Protein AF-A0A940AKR8-F1 (afdb_monomer_lite)

Sequence (132 aa):
MTQENQALSAQENQKTSKKKRVFPYAILGKLTRNSIILDFLICLLLFALYLIGNFQAFTDNTQLRILVVLSITAAALCILSFLGIVVEVVFVFMKGRKTPAFFSMIFYFFTLIIGIGLIGFATVIRRISIGI

Foldseek 3Di:
DPVVVVVVVVVVVVVVVPPDDPPPLVVVLVVLLVLLVVLLVVLVVLVVVLVVCVVVVPDPVVSLVSLVVSLVSLVVSLVSLVVSLVSLVVCCVPPVPDPPSVVSNVVSVVSNVVSVVSNVVSVVVNCVSVVD

pLDDT: mean 81.25, std 16.56, range [41.56, 96.94]

Radius of gyration: 24.13 Å; chains: 1; bounding box: 43×21×89 Å

Secondary structure (DSSP, 8-state):
--HHHHHHHHHHHHHHHTSSSSHHHHHHHHHHHHHHHHHHHHHHHHHHHHHHHHHTT--HHHHHHHHHHHHHHHHHHHHHHHHHHHHHHHHHHHH---HHHHHHHHHHHHHHHHHHHHHHHHHHHHHHHHT-

Structure (mmCIF, N/CA/C/O backbone):
data_AF-A0A940AKR8-F1
#
_entry.id   AF-A0A940AKR8-F1
#
loop_
_atom_site.group_PDB
_atom_site.id
_atom_site.type_symbol
_atom_site.label_atom_id
_atom_site.label_alt_id
_atom_site.label_comp_id
_atom_site.label_asym_id
_atom_site.label_entity_id
_atom_site.label_seq_id
_atom_site.pdbx_PDB_ins_code
_atom_site.Cartn_x
_atom_site.Cartn_y
_atom_site.Cartn_z
_atom_site.occupancy
_atom_site.B_iso_or_equiv
_atom_site.auth_seq_id
_atom_site.auth_comp_id
_atom_site.auth_asym_id
_atom_site.auth_atom_id
_atom_site.pdbx_PDB_model_num
ATOM 1 N N . MET A 1 1 ? -19.367 -6.398 64.610 1.00 55.38 1 MET A N 1
ATOM 2 C CA . MET A 1 1 ? -18.060 -6.424 63.910 1.00 55.38 1 MET A CA 1
ATOM 3 C C . MET A 1 1 ? -17.969 -7.464 62.784 1.00 55.38 1 MET A C 1
ATOM 5 O O . MET A 1 1 ? -16.945 -7.525 62.123 1.00 55.38 1 MET A O 1
ATOM 9 N N . THR A 1 2 ? -19.011 -8.261 62.509 1.00 59.12 2 THR A N 1
ATOM 10 C CA . THR A 1 2 ? -18.946 -9.342 61.499 1.00 59.12 2 THR A CA 1
ATOM 11 C C . THR A 1 2 ? -19.530 -8.956 60.131 1.00 59.12 2 THR A C 1
ATOM 13 O O . THR A 1 2 ? -19.120 -9.514 59.121 1.00 59.12 2 THR A O 1
ATOM 16 N N . GLN A 1 3 ? -20.443 -7.978 60.071 1.00 55.91 3 GLN A N 1
ATOM 17 C CA . GLN A 1 3 ? -21.111 -7.570 58.822 1.00 55.91 3 GLN A CA 1
ATOM 18 C C . GLN A 1 3 ? -20.284 -6.588 57.967 1.00 55.91 3 GLN A C 1
ATOM 20 O O . GLN A 1 3 ? -20.321 -6.661 56.743 1.00 55.91 3 GLN A O 1
ATOM 25 N N . GLU A 1 4 ? -19.465 -5.732 58.586 1.00 54.91 4 GLU A N 1
ATOM 26 C CA . GLU A 1 4 ? -18.579 -4.791 57.873 1.00 54.91 4 GLU A CA 1
ATOM 27 C C . GLU A 1 4 ? -17.469 -5.511 57.087 1.00 54.91 4 GLU A C 1
ATOM 29 O O . GLU A 1 4 ? -17.194 -5.175 55.935 1.00 54.91 4 GLU A O 1
ATOM 34 N N . ASN A 1 5 ? -16.906 -6.586 57.651 1.00 55.25 5 ASN A N 1
ATOM 35 C CA . ASN A 1 5 ? -15.888 -7.404 56.980 1.00 55.25 5 ASN A CA 1
ATOM 36 C C . ASN A 1 5 ? -16.451 -8.221 55.801 1.00 55.25 5 ASN A C 1
ATOM 38 O O . ASN A 1 5 ? -15.729 -8.523 54.848 1.00 55.25 5 ASN A O 1
ATOM 42 N N . GLN A 1 6 ? -17.747 -8.549 55.819 1.00 57.19 6 GLN A N 1
ATOM 43 C CA . GLN A 1 6 ? -18.419 -9.221 54.700 1.00 57.19 6 GLN A CA 1
ATOM 44 C C . GLN A 1 6 ? -18.722 -8.252 53.546 1.00 57.19 6 GLN A C 1
ATOM 46 O O . GLN A 1 6 ? -18.614 -8.630 52.380 1.00 57.19 6 GLN A O 1
ATOM 51 N N . ALA A 1 7 ? -19.019 -6.984 53.845 1.00 56.16 7 ALA A N 1
ATOM 52 C CA . ALA A 1 7 ? -19.205 -5.950 52.827 1.00 56.16 7 ALA A CA 1
ATOM 53 C C . ALA A 1 7 ? -17.880 -5.555 52.142 1.00 56.16 7 ALA A C 1
ATOM 55 O O . ALA A 1 7 ? -17.845 -5.391 50.920 1.00 56.16 7 ALA A O 1
ATOM 56 N N . LEU A 1 8 ? -16.781 -5.476 52.902 1.00 57.03 8 LEU A N 1
ATOM 57 C CA . LEU A 1 8 ? -15.436 -5.212 52.373 1.00 57.03 8 LEU A CA 1
ATOM 58 C C . LEU A 1 8 ? -14.938 -6.347 51.465 1.00 57.03 8 LEU A C 1
ATOM 60 O O . LEU A 1 8 ? -14.490 -6.084 50.350 1.00 57.03 8 LEU A O 1
ATOM 64 N N . SER A 1 9 ? -15.115 -7.608 51.870 1.00 56.22 9 SER A N 1
ATOM 65 C CA . SER A 1 9 ? -14.740 -8.771 51.047 1.00 56.22 9 SER A CA 1
ATOM 66 C C . SER A 1 9 ? -15.640 -8.960 49.814 1.00 56.22 9 SER A C 1
ATOM 68 O O . SER A 1 9 ? -15.166 -9.401 48.764 1.00 56.22 9 SER A O 1
ATOM 70 N N . ALA A 1 10 ? -16.916 -8.560 49.873 1.00 54.56 10 ALA A N 1
ATOM 71 C CA . ALA A 1 10 ? -17.801 -8.541 48.704 1.00 54.56 10 ALA A CA 1
ATOM 72 C C . ALA A 1 10 ? -17.437 -7.428 47.699 1.00 54.56 10 ALA A C 1
ATOM 74 O O . ALA A 1 10 ? -17.490 -7.650 46.485 1.00 54.56 10 ALA A O 1
ATOM 75 N N . GLN A 1 11 ? -17.017 -6.249 48.173 1.00 52.22 11 GLN A N 1
ATOM 76 C CA . GLN A 1 11 ? -16.542 -5.163 47.305 1.00 52.22 11 GLN A CA 1
ATOM 77 C C . GLN A 1 11 ? -15.166 -5.454 46.689 1.00 52.22 11 GLN A C 1
ATOM 79 O O . GLN A 1 11 ? -14.920 -5.094 45.531 1.00 52.22 11 GLN A O 1
ATOM 84 N N . GLU A 1 12 ? -14.284 -6.142 47.412 1.00 50.53 12 GLU A N 1
ATOM 85 C CA . GLU A 1 12 ? -12.976 -6.553 46.898 1.00 50.53 12 GLU A CA 1
ATOM 86 C C . GLU A 1 12 ? -13.110 -7.648 45.823 1.00 50.53 12 GLU A C 1
ATOM 88 O O . GLU A 1 12 ? -12.491 -7.560 44.757 1.00 50.53 12 GLU A O 1
ATOM 93 N N . ASN A 1 13 ? -14.032 -8.599 46.017 1.00 50.34 13 ASN A N 1
ATOM 94 C CA . ASN A 1 13 ? -14.357 -9.630 45.024 1.00 50.34 13 ASN A CA 1
ATOM 95 C C . ASN A 1 13 ? -15.104 -9.090 43.785 1.00 50.34 13 ASN A C 1
ATOM 97 O O . ASN A 1 13 ? -14.952 -9.623 42.684 1.00 50.34 13 ASN A O 1
ATOM 101 N N . GLN A 1 14 ? -15.860 -7.992 43.903 1.00 48.12 14 GLN A N 1
ATOM 102 C CA . GLN A 1 14 ? -16.453 -7.324 42.733 1.00 48.12 14 GLN A CA 1
ATOM 103 C C . GLN A 1 14 ? -15.446 -6.467 41.947 1.00 48.12 14 GLN A C 1
ATOM 105 O O . GLN A 1 14 ? -15.574 -6.336 40.723 1.00 48.12 14 GLN A O 1
ATOM 110 N N . LYS A 1 15 ? -14.416 -5.908 42.599 1.00 44.47 15 LYS A N 1
ATOM 111 C CA . LYS A 1 15 ? -13.340 -5.174 41.905 1.00 44.47 15 LYS A CA 1
ATOM 112 C C . LYS A 1 15 ? -12.417 -6.092 41.102 1.00 44.47 15 LYS A C 1
ATOM 114 O O . LYS A 1 15 ? -11.887 -5.664 40.075 1.00 44.47 15 LYS A O 1
ATOM 119 N N . THR A 1 16 ? -12.246 -7.345 41.512 1.00 44.28 16 THR A N 1
ATOM 120 C CA . THR A 1 16 ? -11.375 -8.307 40.819 1.00 44.28 16 THR A CA 1
ATOM 121 C C . THR A 1 16 ? -12.046 -8.995 39.624 1.00 44.28 16 THR A C 1
ATOM 123 O O . THR A 1 16 ? -11.338 -9.365 38.685 1.00 44.28 16 THR A O 1
ATOM 126 N N . SER A 1 17 ? -13.384 -9.083 39.564 1.00 41.56 17 SER A N 1
ATOM 127 C CA . SER A 1 17 ? -14.086 -9.763 38.452 1.00 41.56 17 SER A CA 1
ATOM 128 C C . SER A 1 17 ? -14.338 -8.893 37.204 1.00 41.56 17 SER A C 1
ATOM 130 O O . SER A 1 17 ? -14.531 -9.419 36.108 1.00 41.56 17 SER A O 1
ATOM 132 N N . LYS A 1 18 ? -14.236 -7.557 37.303 1.00 42.97 18 LYS A N 1
ATOM 133 C CA . LYS A 1 18 ? -14.305 -6.637 36.140 1.00 42.97 18 LYS A CA 1
ATOM 134 C C . LYS A 1 18 ? -12.995 -6.525 35.346 1.00 42.97 18 LYS A C 1
ATOM 136 O O . LYS A 1 18 ? -12.857 -5.667 34.473 1.00 42.97 18 LYS A O 1
ATOM 141 N N . LYS A 1 19 ? -12.014 -7.384 35.622 1.00 46.62 19 LYS A N 1
ATOM 142 C CA . LYS A 1 19 ? -10.733 -7.442 34.912 1.00 46.62 19 LYS A CA 1
ATOM 143 C C . LYS A 1 19 ? -10.780 -8.626 33.937 1.00 46.62 19 LYS A C 1
ATOM 145 O O . LYS A 1 19 ? -11.037 -9.743 34.357 1.00 46.62 19 LYS A O 1
ATOM 150 N N . LYS A 1 20 ? -10.449 -8.386 32.660 1.00 45.78 20 LYS A N 1
ATOM 151 C CA . LYS A 1 20 ? -10.163 -9.389 31.600 1.00 45.78 20 LYS A CA 1
ATOM 152 C C . LYS A 1 20 ? -11.324 -9.902 30.719 1.00 45.78 20 LYS A C 1
ATOM 154 O O . LYS A 1 20 ? -11.497 -11.104 30.603 1.00 45.78 20 LYS A O 1
ATOM 159 N N . ARG A 1 21 ? -12.026 -9.051 29.955 1.00 45.12 21 ARG A N 1
ATOM 160 C CA . ARG A 1 21 ? -12.640 -9.490 28.663 1.00 45.12 21 ARG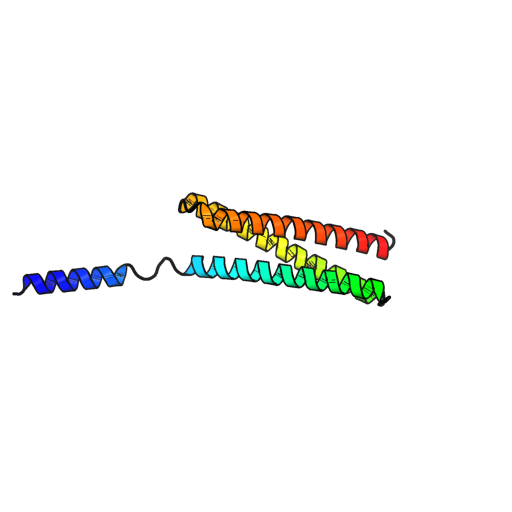 A CA 1
ATOM 161 C C . ARG A 1 21 ? -12.584 -8.462 27.520 1.00 45.12 21 ARG A C 1
ATOM 163 O O . ARG A 1 21 ? -13.253 -8.623 26.512 1.00 45.12 21 ARG A O 1
ATOM 170 N N . VAL A 1 22 ? -11.762 -7.414 27.637 1.00 52.25 22 VAL A N 1
ATOM 171 C CA . VAL A 1 22 ? -11.656 -6.344 26.612 1.00 52.25 22 VAL A CA 1
ATOM 172 C C . VAL A 1 22 ? -10.295 -6.344 25.892 1.00 52.25 22 VAL A C 1
ATOM 174 O O . VAL A 1 22 ? -10.020 -5.479 25.069 1.00 52.25 22 VAL A O 1
ATOM 177 N N . PHE A 1 23 ? -9.423 -7.307 26.199 1.00 54.03 23 PHE A N 1
ATOM 178 C CA . PHE A 1 23 ? -8.012 -7.285 25.800 1.00 54.03 23 PHE A CA 1
ATOM 179 C C . PHE A 1 23 ? -7.682 -7.764 24.365 1.00 54.03 23 PHE A C 1
ATOM 181 O O . PHE A 1 23 ? -6.773 -7.178 23.780 1.00 54.03 23 PHE A O 1
ATOM 188 N N . PRO A 1 24 ? -8.375 -8.746 23.738 1.00 61.84 24 PRO A N 1
ATOM 189 C CA . PRO A 1 24 ? -7.898 -9.283 22.457 1.00 61.84 24 PRO A CA 1
ATOM 190 C C . PRO A 1 24 ? -8.067 -8.294 21.293 1.00 61.84 24 PRO A C 1
ATOM 192 O O . PRO A 1 24 ? -7.167 -8.145 20.472 1.00 61.84 24 PRO A O 1
ATOM 195 N N . TYR A 1 25 ? -9.167 -7.537 21.260 1.00 64.00 25 TYR A N 1
ATOM 196 C CA . TYR A 1 25 ? -9.454 -6.610 20.159 1.00 64.00 25 TYR A CA 1
ATOM 197 C C . TYR A 1 25 ? -8.541 -5.378 20.135 1.00 64.00 25 TYR A C 1
ATOM 199 O O . TYR A 1 25 ? -8.223 -4.865 19.067 1.00 64.00 25 TYR A O 1
ATOM 207 N N . ALA A 1 26 ? -8.092 -4.909 21.305 1.00 67.06 26 ALA A N 1
ATOM 208 C CA . ALA A 1 26 ? -7.173 -3.775 21.393 1.00 67.06 26 ALA A CA 1
ATOM 209 C C . ALA A 1 26 ? -5.767 -4.139 20.886 1.00 67.06 26 ALA A C 1
ATOM 211 O O . ALA A 1 26 ? -5.113 -3.322 20.239 1.00 67.06 26 ALA A O 1
ATOM 212 N N . ILE A 1 27 ? -5.318 -5.371 21.152 1.00 74.81 27 ILE A N 1
ATOM 213 C CA . ILE A 1 27 ? -4.056 -5.894 20.616 1.00 74.81 27 ILE A CA 1
ATOM 214 C C . ILE A 1 27 ? -4.169 -6.079 19.106 1.00 74.81 27 ILE A C 1
ATOM 216 O O . ILE A 1 27 ? -3.280 -5.634 18.385 1.00 74.81 27 ILE A O 1
ATOM 220 N N . LEU A 1 28 ? -5.268 -6.675 18.631 1.00 73.75 28 LEU A N 1
ATOM 221 C CA . LEU A 1 28 ? -5.477 -6.925 17.207 1.00 73.75 28 LEU A CA 1
ATOM 222 C C . LEU A 1 28 ? -5.485 -5.620 16.399 1.00 73.75 28 LEU A C 1
ATOM 224 O O . LEU A 1 28 ? -4.743 -5.512 15.431 1.00 73.75 28 LEU A O 1
ATOM 228 N N . GLY A 1 29 ? -6.213 -4.592 16.849 1.00 73.12 29 GLY A N 1
ATOM 229 C CA . GLY A 1 29 ? -6.216 -3.285 16.179 1.00 73.12 29 GLY A CA 1
ATOM 230 C C . GLY A 1 29 ? -4.839 -2.610 16.160 1.00 73.12 29 GLY A C 1
ATOM 231 O O . GLY A 1 29 ? -4.442 -2.024 15.152 1.00 73.12 29 GLY A O 1
ATOM 232 N N . LYS A 1 30 ? -4.061 -2.737 17.245 1.00 79.88 30 LYS A N 1
ATOM 233 C CA . LYS A 1 30 ? -2.687 -2.212 17.297 1.00 79.88 30 LYS A CA 1
ATOM 234 C C . LYS A 1 30 ? -1.751 -2.973 16.354 1.00 79.88 30 LYS A C 1
ATOM 236 O O . LYS A 1 30 ? -0.925 -2.344 15.697 1.00 79.88 30 LYS A O 1
ATOM 241 N N . LEU A 1 31 ? -1.895 -4.295 16.269 1.00 84.50 31 LEU A N 1
ATOM 242 C CA . LEU A 1 31 ? -1.121 -5.135 15.360 1.00 84.50 31 LEU A CA 1
ATOM 243 C C . LEU A 1 31 ? -1.439 -4.790 13.902 1.00 84.50 31 LEU A C 1
ATOM 245 O O . LEU A 1 31 ? -0.518 -4.469 13.163 1.00 84.50 31 LEU A O 1
ATOM 249 N N . THR A 1 32 ? -2.721 -4.738 13.525 1.00 84.81 32 THR A N 1
ATOM 250 C CA . THR A 1 32 ? -3.158 -4.347 12.174 1.00 84.81 32 THR A CA 1
ATOM 251 C C . THR A 1 32 ? -2.615 -2.977 11.783 1.00 84.81 32 THR A C 1
ATOM 253 O O . THR A 1 32 ? -2.057 -2.823 10.700 1.00 84.81 32 THR A O 1
ATOM 256 N N . ARG A 1 33 ? -2.705 -1.982 12.674 1.00 85.31 33 ARG A N 1
ATOM 257 C CA . ARG A 1 33 ? -2.155 -0.646 12.412 1.00 85.31 33 ARG A CA 1
ATOM 258 C C . ARG A 1 33 ? -0.645 -0.683 12.168 1.00 85.31 33 ARG A C 1
ATOM 260 O O . ARG A 1 33 ? -0.174 -0.047 11.231 1.00 85.31 33 ARG A O 1
ATOM 267 N N . ASN A 1 34 ? 0.104 -1.404 13.000 1.00 89.56 34 ASN A N 1
ATOM 268 C CA . ASN A 1 34 ? 1.552 -1.514 12.846 1.00 89.56 34 ASN A CA 1
ATOM 269 C C . ASN A 1 34 ? 1.930 -2.254 11.557 1.00 89.56 34 ASN A C 1
ATOM 271 O O . ASN A 1 34 ? 2.860 -1.824 10.883 1.00 89.56 34 ASN A O 1
ATOM 275 N N . SER A 1 35 ? 1.196 -3.308 11.192 1.00 91.19 35 SER A N 1
ATOM 276 C CA . SER A 1 35 ? 1.385 -4.025 9.928 1.00 91.19 35 SER A CA 1
ATOM 277 C C . SER A 1 35 ? 1.144 -3.118 8.723 1.00 91.19 35 SER A C 1
ATOM 279 O O . SER A 1 35 ? 1.994 -3.064 7.847 1.00 91.19 35 SER A O 1
ATOM 281 N N . ILE A 1 36 ? 0.064 -2.325 8.716 1.00 92.62 36 ILE A N 1
ATOM 282 C CA . ILE A 1 36 ? -0.214 -1.358 7.637 1.00 92.62 36 ILE A CA 1
ATOM 283 C C . ILE A 1 36 ? 0.916 -0.331 7.512 1.00 92.62 36 ILE A C 1
ATOM 285 O O . ILE A 1 36 ? 1.351 -0.023 6.407 1.00 92.62 36 ILE A O 1
ATOM 289 N N . ILE A 1 37 ? 1.406 0.207 8.636 1.00 93.56 37 ILE A N 1
ATOM 290 C CA . ILE A 1 37 ? 2.516 1.173 8.624 1.00 93.56 37 ILE A CA 1
ATOM 291 C C . ILE A 1 37 ? 3.790 0.520 8.080 1.00 93.56 37 ILE A C 1
ATOM 293 O O . ILE A 1 37 ? 4.477 1.124 7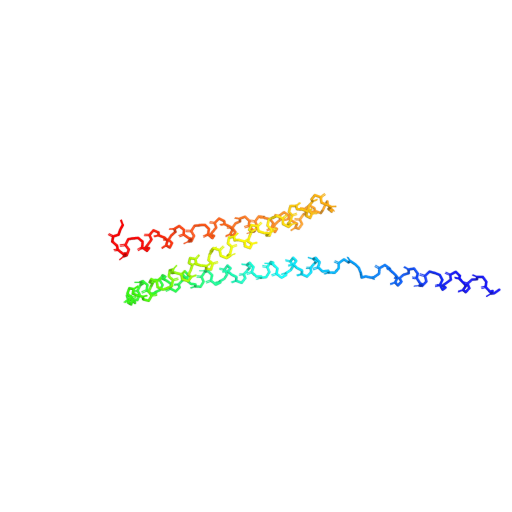.261 1.00 93.56 37 ILE A O 1
ATOM 297 N N . LEU A 1 38 ? 4.104 -0.702 8.516 1.00 95.00 38 LEU A N 1
ATOM 298 C CA . LEU A 1 38 ? 5.277 -1.431 8.047 1.00 95.00 38 LEU A CA 1
ATOM 299 C C . LEU A 1 38 ? 5.191 -1.708 6.542 1.00 95.00 38 LEU A C 1
ATOM 301 O O . LEU A 1 38 ? 6.128 -1.383 5.818 1.00 95.00 38 LEU A O 1
ATOM 305 N N . ASP A 1 39 ? 4.061 -2.226 6.064 1.00 93.06 39 ASP A N 1
ATOM 306 C CA . ASP A 1 39 ? 3.845 -2.510 4.642 1.00 93.06 39 ASP A CA 1
ATOM 307 C C . ASP A 1 39 ? 3.894 -1.239 3.796 1.00 93.06 39 ASP A C 1
ATOM 309 O O . ASP A 1 39 ? 4.477 -1.236 2.711 1.00 93.06 39 ASP A O 1
ATOM 313 N N . PHE A 1 40 ? 3.353 -0.131 4.305 1.00 94.56 40 PHE A N 1
ATOM 314 C CA . PHE A 1 40 ? 3.462 1.173 3.661 1.00 94.56 40 PHE A CA 1
ATOM 315 C C . PHE A 1 40 ? 4.925 1.619 3.519 1.00 94.56 40 PHE A C 1
ATOM 317 O O . PHE A 1 40 ? 5.339 2.044 2.439 1.00 94.56 40 PHE A O 1
ATOM 324 N N . LEU A 1 41 ? 5.732 1.481 4.577 1.00 96.19 41 LEU A N 1
ATOM 325 C CA . LEU A 1 41 ? 7.160 1.808 4.532 1.00 96.19 41 LEU A CA 1
ATOM 326 C C . LEU A 1 41 ? 7.930 0.893 3.571 1.00 96.19 41 LEU A C 1
ATOM 328 O O . LEU A 1 41 ? 8.787 1.376 2.832 1.00 96.19 41 LEU A O 1
ATOM 332 N N . ILE A 1 42 ? 7.603 -0.401 3.529 1.00 96.38 42 ILE A N 1
ATOM 333 C CA . ILE A 1 42 ? 8.198 -1.346 2.573 1.00 96.38 42 ILE A CA 1
ATOM 334 C C . ILE A 1 42 ? 7.826 -0.957 1.137 1.00 96.38 42 ILE A C 1
ATOM 336 O O . ILE A 1 42 ? 8.693 -0.958 0.265 1.00 96.38 42 ILE A O 1
ATOM 340 N N . CYS A 1 43 ? 6.571 -0.576 0.881 1.00 96.44 43 CYS A N 1
ATOM 341 C CA . CYS A 1 43 ? 6.141 -0.093 -0.433 1.00 96.44 43 CYS A CA 1
ATOM 342 C C . CYS A 1 43 ? 6.926 1.153 -0.862 1.00 96.44 43 CYS A C 1
ATOM 344 O O . CYS A 1 43 ? 7.413 1.205 -1.991 1.00 96.44 43 CYS A O 1
ATOM 346 N N . LEU A 1 44 ? 7.100 2.129 0.038 1.00 95.88 44 LEU A N 1
ATOM 347 C CA . LEU A 1 44 ? 7.909 3.319 -0.237 1.00 95.88 44 LEU A CA 1
ATOM 348 C C . LEU A 1 44 ? 9.372 2.969 -0.520 1.00 95.88 44 LEU A C 1
ATOM 350 O O . LEU A 1 44 ? 9.952 3.508 -1.461 1.00 95.88 44 LEU A 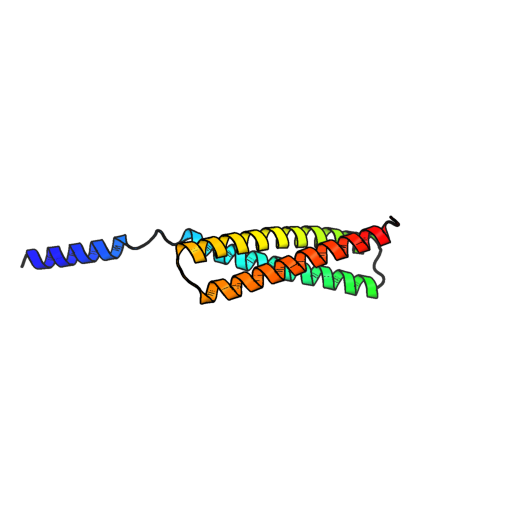O 1
ATOM 354 N N . LEU A 1 45 ? 9.957 2.051 0.252 1.00 96.94 45 LEU A N 1
ATOM 355 C CA . LEU A 1 45 ? 11.328 1.591 0.041 1.00 96.94 45 LEU A CA 1
ATOM 356 C C . LEU A 1 45 ? 11.490 0.920 -1.328 1.00 96.94 45 LEU A C 1
ATOM 358 O O . LEU A 1 45 ? 12.405 1.261 -2.070 1.00 96.94 45 LEU A O 1
ATOM 362 N N . LEU A 1 46 ? 10.598 -0.005 -1.686 1.00 95.19 46 LEU A N 1
ATOM 363 C CA . LEU A 1 46 ? 10.629 -0.698 -2.978 1.00 95.19 46 LEU A CA 1
ATOM 364 C C . LEU A 1 46 ? 10.430 0.270 -4.146 1.00 95.19 46 LEU A C 1
ATOM 366 O O . LEU A 1 46 ? 11.115 0.159 -5.162 1.00 95.19 46 LEU A O 1
ATOM 370 N N . PHE A 1 47 ? 9.532 1.243 -3.994 1.00 94.62 47 PHE A N 1
ATOM 371 C CA . PHE A 1 47 ? 9.331 2.288 -4.990 1.00 94.62 47 PHE A CA 1
ATOM 372 C C . PHE A 1 47 ? 10.579 3.169 -5.148 1.00 94.62 47 PHE A C 1
ATOM 374 O O . PHE A 1 47 ? 11.013 3.423 -6.270 1.00 94.62 47 PHE A O 1
ATOM 381 N N . ALA A 1 48 ? 11.218 3.569 -4.046 1.00 95.06 48 ALA A N 1
ATOM 382 C CA . ALA A 1 48 ? 12.471 4.320 -4.085 1.00 95.06 48 ALA A CA 1
ATOM 383 C C . ALA A 1 48 ? 13.609 3.512 -4.732 1.00 95.06 48 ALA A C 1
ATOM 385 O O . ALA A 1 48 ? 14.333 4.045 -5.569 1.00 95.06 48 ALA A O 1
ATOM 386 N N . LEU A 1 49 ? 13.736 2.221 -4.405 1.00 93.81 49 LEU A N 1
ATOM 387 C CA . LEU A 1 49 ? 14.709 1.322 -5.035 1.00 93.81 49 LEU A CA 1
ATOM 388 C C . LEU A 1 49 ? 14.469 1.186 -6.539 1.00 93.81 49 LEU A C 1
ATOM 390 O O . LEU A 1 49 ? 15.432 1.173 -7.301 1.00 93.81 49 LEU A O 1
ATOM 394 N N . TYR A 1 50 ? 13.207 1.124 -6.971 1.00 93.25 50 TYR A N 1
ATOM 395 C CA . TYR A 1 50 ? 12.870 1.138 -8.391 1.00 93.25 50 TYR A CA 1
ATOM 396 C C . TYR A 1 50 ? 13.336 2.438 -9.065 1.00 93.25 50 TYR A C 1
ATOM 398 O O . TYR A 1 50 ? 14.015 2.380 -10.088 1.00 93.25 50 TYR A O 1
ATOM 406 N N . LEU A 1 51 ? 13.044 3.604 -8.475 1.00 92.38 51 LEU A N 1
ATOM 407 C CA . LEU A 1 51 ? 13.477 4.895 -9.023 1.00 92.38 51 LEU A CA 1
ATOM 408 C C . LEU A 1 51 ? 15.005 4.994 -9.111 1.00 92.38 51 LEU A C 1
ATOM 410 O O . LEU A 1 51 ? 15.534 5.350 -10.162 1.00 92.38 51 LEU A O 1
ATOM 414 N N . ILE A 1 52 ? 15.718 4.644 -8.037 1.00 92.62 52 ILE A N 1
ATOM 415 C CA . ILE A 1 52 ? 17.188 4.666 -7.996 1.00 92.62 52 ILE A CA 1
ATOM 416 C C . ILE A 1 52 ? 17.767 3.699 -9.029 1.00 92.62 52 ILE A C 1
ATOM 418 O O . ILE A 1 52 ? 18.648 4.084 -9.795 1.00 92.62 52 ILE A O 1
ATOM 422 N N . GLY A 1 53 ? 17.249 2.470 -9.088 1.00 88.56 53 GLY A N 1
ATOM 423 C CA . GLY A 1 53 ? 17.680 1.472 -10.064 1.00 88.56 53 GLY A CA 1
ATOM 424 C C . GLY A 1 53 ? 17.456 1.929 -11.505 1.00 88.56 53 GLY A C 1
ATOM 425 O O . GLY A 1 53 ? 18.262 1.603 -12.375 1.00 88.56 53 GLY A O 1
ATOM 426 N N . ASN A 1 54 ? 16.414 2.725 -11.756 1.00 86.88 54 ASN A N 1
ATOM 427 C CA . ASN A 1 54 ? 16.159 3.328 -13.062 1.00 86.88 54 ASN A CA 1
ATOM 428 C C . ASN A 1 54 ? 17.172 4.417 -13.419 1.00 86.88 54 ASN A C 1
ATOM 430 O O . ASN A 1 54 ? 17.682 4.429 -14.535 1.00 86.88 54 ASN A O 1
ATOM 434 N N . PHE A 1 55 ? 17.545 5.277 -12.470 1.00 86.88 55 PHE A N 1
ATOM 435 C CA . PHE A 1 55 ? 18.601 6.270 -12.698 1.00 86.88 55 PHE A CA 1
ATOM 436 C C . PHE A 1 55 ? 19.995 5.650 -12.848 1.00 86.88 55 PHE A C 1
ATOM 438 O O . PHE A 1 55 ? 20.822 6.180 -13.584 1.00 86.88 55 PHE A O 1
ATOM 445 N N . GLN A 1 56 ? 20.263 4.533 -12.170 1.00 87.00 56 GLN A N 1
ATOM 446 C CA . GLN A 1 56 ? 21.548 3.830 -12.223 1.00 87.00 56 GLN A CA 1
ATOM 447 C C . GLN A 1 56 ? 21.641 2.792 -13.356 1.00 87.00 56 GLN A C 1
ATOM 449 O O . GLN A 1 56 ? 2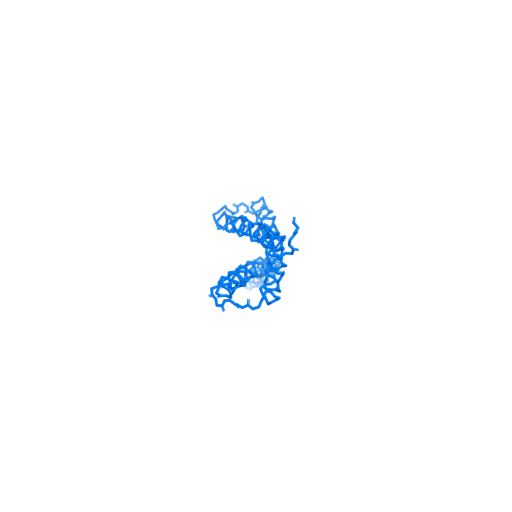2.613 2.042 -13.397 1.00 87.00 56 GLN A O 1
ATOM 454 N N . ALA A 1 57 ? 20.651 2.732 -14.258 1.00 81.44 57 ALA A N 1
ATOM 455 C CA . ALA A 1 57 ? 20.588 1.774 -15.367 1.00 81.44 57 ALA A CA 1
ATOM 456 C C . ALA A 1 57 ? 20.797 0.308 -14.926 1.00 81.44 57 ALA A C 1
ATOM 458 O O . ALA A 1 57 ? 21.504 -0.469 -15.572 1.00 81.44 57 ALA A O 1
ATOM 459 N N . PHE A 1 58 ? 20.196 -0.081 -13.795 1.00 80.00 58 PHE A N 1
ATOM 460 C CA . PHE A 1 58 ? 20.182 -1.481 -13.367 1.00 80.00 58 PHE A CA 1
ATOM 461 C C . PHE A 1 58 ? 19.519 -2.362 -14.426 1.00 80.00 58 PHE A C 1
ATOM 463 O O . PHE A 1 58 ? 18.572 -1.943 -15.079 1.00 80.00 58 PHE A O 1
ATOM 470 N N . THR A 1 59 ? 19.974 -3.615 -14.529 1.00 77.94 59 THR A N 1
ATOM 471 C CA . THR A 1 59 ? 19.408 -4.605 -15.462 1.00 77.94 59 THR A CA 1
ATOM 472 C C . THR A 1 59 ? 17.878 -4.668 -15.381 1.00 77.94 59 THR A C 1
ATOM 474 O O . THR A 1 59 ? 17.322 -4.763 -14.279 1.00 77.94 59 THR A O 1
ATOM 477 N N . ASP A 1 60 ? 17.215 -4.718 -16.538 1.00 81.31 60 ASP A N 1
ATOM 478 C CA . ASP A 1 60 ? 15.748 -4.744 -16.658 1.00 81.31 60 ASP A CA 1
ATOM 479 C C . ASP A 1 60 ? 15.106 -5.857 -15.814 1.00 81.31 60 ASP A C 1
ATOM 481 O O . ASP A 1 60 ? 14.098 -5.658 -15.137 1.00 81.31 60 ASP A O 1
ATOM 485 N N . ASN A 1 61 ? 15.752 -7.026 -15.746 1.00 85.50 61 ASN A N 1
ATOM 486 C CA . ASN A 1 61 ? 15.284 -8.157 -14.940 1.00 85.50 61 ASN A CA 1
ATOM 487 C C . ASN A 1 61 ? 15.228 -7.854 -13.435 1.00 85.50 61 ASN A C 1
ATOM 489 O O . ASN A 1 61 ? 14.349 -8.360 -12.732 1.00 85.50 61 ASN A O 1
ATOM 4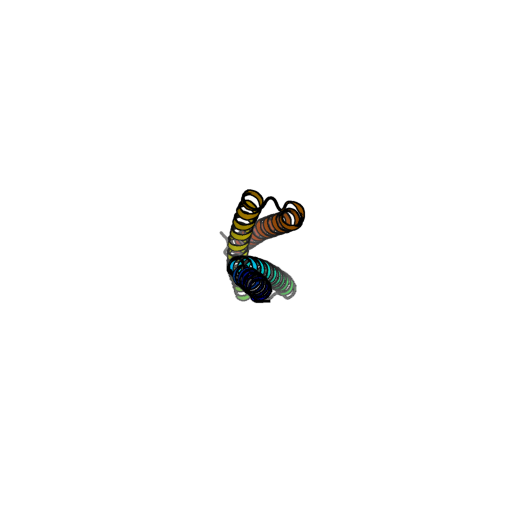93 N N . THR A 1 62 ? 16.150 -7.040 -12.918 1.00 89.75 62 THR A N 1
ATOM 494 C CA . THR A 1 62 ? 16.159 -6.658 -11.499 1.00 89.75 62 THR A CA 1
ATOM 495 C C . THR A 1 62 ? 15.027 -5.681 -11.208 1.00 89.75 62 THR A C 1
ATOM 497 O O . THR A 1 62 ? 14.302 -5.853 -10.227 1.00 89.75 62 THR A O 1
ATOM 500 N N . GLN A 1 63 ? 14.809 -4.711 -12.095 1.00 90.75 63 GLN A N 1
ATOM 501 C CA . GLN A 1 63 ? 13.709 -3.760 -11.961 1.00 90.75 63 GLN A CA 1
ATOM 502 C C . GLN A 1 63 ? 12.343 -4.445 -12.044 1.00 90.75 63 GLN A C 1
ATOM 504 O O . GLN A 1 63 ? 11.471 -4.175 -11.216 1.00 90.75 63 GLN A O 1
ATOM 509 N N . LEU A 1 64 ? 12.175 -5.396 -12.967 1.00 91.00 64 LEU A N 1
ATOM 510 C CA . LEU A 1 64 ? 10.959 -6.201 -13.081 1.00 91.00 64 LEU A CA 1
ATOM 511 C C . LEU A 1 64 ? 10.664 -6.982 -11.796 1.00 91.00 64 LEU A C 1
ATOM 513 O O . LEU A 1 64 ? 9.516 -7.016 -11.349 1.00 91.00 64 LEU A O 1
ATOM 517 N N . ARG A 1 65 ? 11.686 -7.562 -11.155 1.00 92.12 65 ARG A N 1
ATOM 518 C CA . ARG A 1 65 ? 11.521 -8.227 -9.851 1.00 92.12 65 ARG A CA 1
ATOM 519 C C . ARG A 1 65 ? 11.084 -7.245 -8.768 1.00 92.12 65 ARG A C 1
ATOM 521 O O . ARG A 1 65 ? 10.154 -7.560 -8.029 1.00 92.12 65 ARG A O 1
ATOM 528 N N . ILE A 1 66 ? 11.686 -6.055 -8.703 1.00 93.88 66 ILE A N 1
ATOM 529 C CA . ILE A 1 66 ? 11.283 -5.007 -7.749 1.00 93.88 66 ILE A CA 1
ATOM 530 C C . ILE A 1 66 ? 9.816 -4.618 -7.974 1.00 93.88 66 ILE A C 1
ATOM 532 O O . ILE A 1 66 ? 9.048 -4.574 -7.017 1.00 93.88 66 ILE A O 1
ATOM 536 N N . LEU A 1 67 ? 9.394 -4.423 -9.227 1.00 93.75 67 LEU A N 1
ATOM 537 C CA . LEU A 1 67 ? 8.002 -4.133 -9.593 1.00 93.75 67 LEU A CA 1
ATOM 538 C C . LEU A 1 67 ? 7.034 -5.254 -9.187 1.00 93.75 67 LEU A C 1
ATOM 540 O O . LEU A 1 67 ? 5.906 -4.971 -8.778 1.00 93.75 67 LEU A O 1
ATOM 544 N N . VAL A 1 68 ? 7.434 -6.524 -9.314 1.00 94.06 68 VAL A N 1
ATOM 545 C CA . VAL A 1 68 ? 6.629 -7.680 -8.875 1.00 94.06 68 VAL A CA 1
ATOM 546 C C . VAL A 1 68 ? 6.460 -7.681 -7.365 1.00 94.06 68 VAL A C 1
ATOM 548 O O . VAL A 1 68 ? 5.324 -7.739 -6.892 1.00 94.06 68 VAL A O 1
ATOM 551 N N . VAL A 1 69 ? 7.555 -7.555 -6.616 1.00 95.69 69 VAL A N 1
ATOM 552 C CA . VAL A 1 69 ? 7.502 -7.511 -5.150 1.00 95.69 69 VAL A CA 1
ATOM 553 C C . VAL A 1 69 ? 6.689 -6.301 -4.687 1.00 95.69 69 VAL A C 1
ATOM 555 O O . VAL A 1 69 ? 5.802 -6.459 -3.856 1.00 95.69 69 VAL A O 1
ATOM 558 N N . LEU A 1 70 ? 6.889 -5.126 -5.295 1.00 96.00 70 LEU A N 1
ATOM 559 C CA . LEU A 1 70 ? 6.101 -3.923 -5.021 1.00 96.00 70 LEU A CA 1
ATOM 560 C C . LEU A 1 70 ? 4.603 -4.157 -5.250 1.00 96.00 70 LEU A C 1
ATOM 562 O O . LEU A 1 70 ? 3.800 -3.763 -4.414 1.00 96.00 70 LEU A O 1
ATOM 566 N N . SER A 1 71 ? 4.222 -4.828 -6.342 1.00 95.50 71 SER A N 1
ATOM 567 C CA . SER A 1 71 ? 2.811 -5.130 -6.631 1.00 95.50 71 SER A CA 1
ATOM 568 C C . SER A 1 71 ? 2.190 -6.041 -5.571 1.00 95.50 71 SER A C 1
ATOM 570 O O . SER A 1 71 ? 1.060 -5.810 -5.149 1.00 95.50 71 SER A O 1
ATOM 572 N N . ILE A 1 72 ? 2.922 -7.073 -5.139 1.00 96.31 72 ILE A N 1
ATOM 573 C CA . ILE A 1 72 ? 2.452 -8.033 -4.131 1.00 96.31 72 ILE A CA 1
ATOM 574 C C . ILE A 1 72 ? 2.307 -7.340 -2.773 1.00 96.31 72 ILE A C 1
ATOM 576 O O . ILE A 1 72 ? 1.261 -7.459 -2.135 1.00 96.31 72 ILE A O 1
ATOM 580 N N . THR A 1 73 ? 3.314 -6.571 -2.353 1.00 96.56 73 THR A N 1
ATOM 581 C CA . THR A 1 73 ? 3.266 -5.826 -1.089 1.00 96.56 73 THR A CA 1
ATOM 582 C C . THR A 1 73 ? 2.170 -4.761 -1.115 1.00 96.56 73 THR A C 1
ATOM 584 O O . THR A 1 73 ? 1.432 -4.621 -0.145 1.00 96.56 73 THR A O 1
ATOM 587 N N . ALA A 1 74 ? 1.990 -4.055 -2.235 1.00 95.69 74 ALA A N 1
ATOM 588 C CA . ALA A 1 74 ? 0.912 -3.081 -2.382 1.00 95.69 74 ALA A CA 1
ATOM 589 C C . ALA A 1 74 ? -0.476 -3.744 -2.336 1.00 95.69 74 ALA A C 1
ATOM 591 O O . ALA A 1 74 ? -1.397 -3.188 -1.741 1.00 95.69 74 ALA A O 1
ATOM 592 N N . ALA A 1 75 ? -0.632 -4.955 -2.884 1.00 96.19 75 ALA A N 1
ATOM 593 C CA . ALA A 1 75 ? -1.872 -5.721 -2.759 1.00 96.19 75 ALA A CA 1
ATOM 594 C C . ALA A 1 75 ? -2.146 -6.137 -1.304 1.00 96.19 75 ALA A C 1
ATOM 596 O O . ALA A 1 75 ? -3.275 -5.990 -0.830 1.00 96.19 75 ALA A O 1
ATOM 597 N N . ALA A 1 76 ? -1.122 -6.593 -0.576 1.00 95.12 76 ALA A N 1
ATOM 598 C CA . ALA A 1 76 ? -1.233 -6.888 0.853 1.00 95.12 76 ALA A CA 1
ATOM 599 C C . ALA A 1 76 ? -1.628 -5.638 1.660 1.00 95.12 76 ALA A C 1
ATOM 601 O O . ALA A 1 76 ? -2.558 -5.701 2.469 1.00 95.12 76 ALA A O 1
ATOM 602 N N . LEU A 1 77 ? -1.011 -4.488 1.361 1.00 96.06 77 LEU A N 1
ATOM 603 C CA . LEU A 1 77 ? -1.365 -3.195 1.946 1.00 96.06 77 LEU A CA 1
ATOM 604 C C . LEU A 1 77 ? -2.837 -2.848 1.685 1.00 96.06 77 LEU A C 1
ATOM 606 O O . LEU A 1 77 ? -3.545 -2.489 2.621 1.00 96.06 77 LEU A O 1
ATOM 610 N N . CYS A 1 78 ? -3.334 -3.007 0.453 1.00 96.44 78 CYS A N 1
ATOM 611 C CA . CYS A 1 78 ? -4.744 -2.764 0.135 1.00 96.44 78 CYS A CA 1
ATOM 612 C C . CYS A 1 78 ? -5.687 -3.652 0.956 1.00 96.44 78 CYS A C 1
ATOM 614 O O . CYS A 1 78 ? -6.680 -3.158 1.494 1.00 96.44 78 CYS A O 1
ATOM 616 N N . ILE A 1 79 ? -5.377 -4.946 1.080 1.00 95.50 79 ILE A N 1
ATOM 617 C CA . ILE A 1 79 ? -6.190 -5.896 1.853 1.00 95.50 79 ILE A CA 1
ATOM 618 C C . ILE A 1 79 ? -6.212 -5.497 3.332 1.00 95.50 79 ILE A C 1
ATOM 620 O O . ILE A 1 79 ? -7.286 -5.419 3.933 1.00 95.50 79 ILE A O 1
ATOM 624 N N . LEU A 1 80 ? -5.052 -5.200 3.923 1.00 93.88 80 LEU A N 1
ATOM 625 C CA . LEU A 1 80 ? -4.967 -4.799 5.328 1.00 93.88 80 LEU A CA 1
ATOM 626 C C . LEU A 1 80 ? -5.639 -3.451 5.590 1.00 93.88 80 LEU A C 1
ATOM 628 O O . LEU A 1 80 ? -6.354 -3.324 6.583 1.00 93.88 80 LEU A O 1
ATOM 632 N N . SER A 1 81 ? -5.465 -2.465 4.709 1.00 93.69 81 SER A N 1
ATOM 633 C CA . SER A 1 81 ? -6.138 -1.169 4.825 1.00 93.69 81 SER A CA 1
ATOM 634 C C . SER A 1 81 ? -7.653 -1.313 4.721 1.00 93.69 81 SER A C 1
ATOM 636 O O . SER A 1 81 ? -8.374 -0.721 5.523 1.00 93.69 81 SER A O 1
ATOM 638 N N . PHE A 1 82 ? -8.152 -2.153 3.810 1.00 93.94 82 PHE A N 1
ATOM 639 C CA . PHE A 1 82 ? -9.580 -2.457 3.723 1.00 93.94 82 PHE A CA 1
ATOM 640 C C . PHE A 1 82 ? -10.103 -3.111 5.011 1.00 93.94 82 PHE A C 1
ATOM 642 O O . PHE A 1 82 ? -11.106 -2.661 5.568 1.00 93.94 82 PHE A O 1
ATOM 649 N N . LEU A 1 83 ? -9.393 -4.111 5.544 1.00 91.00 83 LEU A N 1
ATOM 650 C CA . LEU A 1 83 ? -9.735 -4.729 6.829 1.00 91.00 83 LEU A CA 1
ATOM 651 C C . LEU A 1 83 ? -9.712 -3.712 7.982 1.00 91.00 83 LEU A C 1
ATOM 653 O O . LEU A 1 83 ? -10.612 -3.721 8.821 1.00 91.00 83 LEU A O 1
ATOM 657 N N . GLY A 1 84 ? -8.732 -2.806 8.007 1.00 88.81 84 GLY A N 1
ATOM 658 C CA . GLY A 1 84 ? -8.639 -1.724 8.988 1.00 88.81 84 GLY A CA 1
ATOM 659 C C . GLY A 1 84 ? -9.846 -0.784 8.946 1.00 88.81 84 GLY A C 1
ATOM 660 O O . GLY A 1 84 ? -10.399 -0.454 9.996 1.00 88.81 84 GLY A O 1
ATOM 661 N N . ILE A 1 85 ? -10.309 -0.421 7.744 1.00 90.88 85 ILE A N 1
ATOM 662 C CA . ILE A 1 85 ? -11.532 0.374 7.550 1.00 90.88 85 ILE A CA 1
ATOM 663 C C . ILE A 1 85 ? -12.745 -0.374 8.108 1.00 90.88 85 ILE A C 1
ATOM 665 O O . ILE A 1 85 ? -13.501 0.200 8.889 1.00 90.88 85 ILE A O 1
ATOM 669 N N . VAL A 1 86 ? -12.921 -1.652 7.758 1.00 88.88 86 VAL A N 1
ATOM 670 C CA . VAL A 1 86 ? -14.059 -2.461 8.230 1.00 88.88 86 VAL A CA 1
ATOM 671 C C . VAL A 1 86 ? -14.073 -2.556 9.759 1.00 88.88 86 VAL A C 1
ATOM 673 O O . VAL A 1 86 ? -15.117 -2.352 10.379 1.00 88.88 86 VAL A O 1
ATOM 676 N N . VAL A 1 87 ? -12.918 -2.814 10.380 1.00 84.62 87 VAL A N 1
ATOM 677 C CA . VAL A 1 87 ? -12.797 -2.906 11.843 1.00 84.62 87 VAL A CA 1
ATOM 678 C C . VAL A 1 87 ? -13.147 -1.577 12.515 1.00 84.62 87 VAL A C 1
ATOM 680 O O . VAL A 1 87 ? -13.919 -1.579 13.475 1.00 84.62 87 VAL A O 1
ATOM 683 N N . GLU A 1 88 ? -12.633 -0.448 12.018 1.00 84.94 88 GLU A N 1
ATOM 684 C CA . GLU A 1 88 ? -12.954 0.873 12.578 1.00 84.94 88 GLU A CA 1
ATOM 685 C C . GLU A 1 88 ? -14.435 1.219 12.420 1.00 84.94 88 GLU A C 1
ATOM 687 O O . GLU A 1 88 ? -15.065 1.672 13.375 1.00 84.94 88 GLU A O 1
ATOM 692 N N . VAL A 1 89 ? -15.031 0.932 11.261 1.00 85.94 89 VAL A N 1
ATOM 693 C CA . VAL A 1 89 ? -16.466 1.147 11.027 1.00 85.94 89 VAL A CA 1
ATOM 694 C C . VAL A 1 89 ? -17.300 0.380 12.058 1.00 85.94 89 VAL A C 1
ATOM 696 O O . VAL A 1 89 ? -18.150 0.972 12.728 1.00 85.94 89 VAL A O 1
ATOM 699 N N . VAL A 1 90 ? -17.015 -0.910 12.264 1.00 83.81 90 VAL A N 1
ATOM 700 C CA . VAL A 1 90 ? -17.698 -1.729 13.281 1.00 83.81 90 VAL A CA 1
ATOM 701 C C . VAL A 1 90 ? -17.500 -1.147 14.686 1.00 83.81 90 VAL A C 1
ATOM 703 O O . VAL A 1 90 ? -18.456 -1.050 15.459 1.00 83.81 90 VAL A O 1
ATOM 706 N N . PHE A 1 91 ? -16.289 -0.699 15.026 1.00 77.62 91 PHE A N 1
ATOM 707 C CA . PHE A 1 91 ? -16.000 -0.094 16.330 1.00 77.62 91 PHE A CA 1
ATOM 708 C C . PHE A 1 91 ? -16.747 1.223 16.567 1.00 77.62 91 PHE A C 1
ATOM 710 O O . PHE A 1 91 ? -17.236 1.451 17.682 1.00 77.62 91 PHE A O 1
ATOM 717 N N . VAL A 1 92 ? -16.861 2.076 15.548 1.00 82.88 92 VAL A N 1
ATOM 718 C CA . VAL A 1 92 ? -17.614 3.336 15.618 1.00 82.88 92 VAL A CA 1
ATOM 719 C C . VAL A 1 92 ? -19.093 3.054 15.874 1.00 82.88 92 VAL A C 1
ATOM 721 O O . VAL A 1 92 ? -19.662 3.645 16.796 1.00 82.88 92 VAL A O 1
ATOM 724 N N . PHE A 1 93 ? -19.689 2.111 15.137 1.00 81.75 93 PHE A N 1
ATOM 725 C CA . PHE A 1 93 ? -21.094 1.733 15.315 1.00 81.75 93 PHE A CA 1
ATOM 726 C C . PHE A 1 93 ? -21.368 1.076 16.676 1.00 81.75 93 PHE A C 1
ATOM 728 O O . PHE A 1 93 ? -22.381 1.379 17.301 1.00 81.75 93 PHE A O 1
ATOM 735 N N . MET A 1 94 ? -20.469 0.220 17.175 1.00 79.88 94 MET A N 1
ATOM 736 C CA . MET A 1 94 ? -20.689 -0.500 18.438 1.00 79.88 94 MET A CA 1
ATOM 737 C C . MET A 1 94 ? -20.391 0.324 19.699 1.00 79.88 94 MET A C 1
ATOM 739 O O . MET A 1 94 ? -21.022 0.105 20.732 1.00 79.88 94 MET A O 1
ATOM 743 N N . LYS A 1 95 ? -19.388 1.213 19.673 1.00 72.75 95 LYS A N 1
ATOM 744 C CA . LYS A 1 95 ? -18.862 1.883 20.884 1.00 72.75 95 LYS A CA 1
ATOM 745 C C . LYS A 1 95 ? -19.020 3.401 20.898 1.00 72.75 95 LYS A C 1
ATOM 747 O O . LYS A 1 95 ? -18.670 4.013 21.908 1.00 72.75 95 LYS A O 1
ATOM 752 N N . GLY A 1 96 ? -19.477 4.019 19.807 1.00 67.50 96 GLY A N 1
ATOM 753 C CA . GLY A 1 96 ? -19.729 5.463 19.738 1.00 67.50 96 GLY A CA 1
ATOM 754 C C . GLY A 1 96 ? -18.493 6.355 19.938 1.00 67.50 96 GLY A C 1
ATOM 755 O O . GLY A 1 96 ? -18.640 7.549 20.198 1.00 67.50 96 GLY A O 1
ATOM 756 N N . ARG A 1 97 ? -17.265 5.818 19.839 1.00 63.25 97 ARG A N 1
ATOM 757 C CA . ARG A 1 97 ? -16.025 6.611 19.930 1.00 63.25 97 ARG A CA 1
ATOM 758 C C . ARG A 1 97 ? -15.739 7.273 18.583 1.00 63.25 97 ARG A C 1
ATOM 760 O O . ARG A 1 97 ? -15.358 6.590 17.644 1.00 63.25 97 ARG A O 1
ATOM 767 N N . LYS A 1 98 ? -15.902 8.596 18.498 1.00 63.56 98 LYS A N 1
ATOM 768 C CA . LYS A 1 98 ? -15.889 9.322 17.213 1.00 63.56 98 LYS A CA 1
ATOM 769 C C . LYS A 1 98 ? -14.515 9.863 16.790 1.00 63.56 98 LYS A C 1
ATOM 771 O O . LYS A 1 98 ? -14.183 9.819 15.615 1.00 63.56 98 LYS A O 1
ATOM 776 N N . THR A 1 99 ? -13.698 10.361 17.717 1.00 58.78 99 THR A N 1
ATOM 777 C CA . THR A 1 99 ? -12.523 11.188 17.371 1.00 58.78 99 THR A CA 1
ATOM 778 C C . THR A 1 99 ? -11.255 10.423 16.958 1.00 58.78 99 THR A C 1
ATOM 780 O O . THR A 1 99 ? -10.747 10.701 15.875 1.00 58.78 99 THR A O 1
ATOM 783 N N . PRO A 1 100 ? -10.719 9.448 17.724 1.00 65.94 100 PRO A N 1
ATOM 784 C CA . PRO A 1 100 ? -9.504 8.726 17.310 1.00 65.94 100 PRO A CA 1
ATOM 785 C C . PRO A 1 100 ? -9.743 7.729 16.159 1.00 65.94 100 PRO A C 1
ATOM 787 O O . PRO A 1 100 ? -8.812 7.401 15.423 1.00 65.94 100 PRO A O 1
ATOM 790 N N . ALA A 1 101 ? -10.988 7.276 15.991 1.00 72.12 101 ALA A N 1
ATOM 791 C CA . ALA A 1 101 ? -11.399 6.380 14.913 1.00 72.12 101 ALA A CA 1
ATOM 792 C C . ALA A 1 101 ? -11.376 7.084 13.546 1.00 72.12 101 ALA A C 1
ATOM 794 O O . ALA A 1 101 ? -10.915 6.518 12.560 1.00 72.12 101 ALA A O 1
ATOM 795 N N . PHE A 1 102 ? -11.790 8.356 13.495 1.00 79.69 102 PHE A N 1
ATOM 796 C CA . PHE A 1 102 ? -11.865 9.119 12.248 1.00 79.69 102 PHE A CA 1
ATOM 797 C C . PHE A 1 102 ? -10.491 9.346 11.597 1.00 79.69 102 PHE A C 1
ATOM 799 O O . PHE A 1 102 ? -10.319 9.081 10.410 1.00 79.69 102 PHE A O 1
ATOM 806 N N . PHE A 1 103 ? -9.483 9.761 12.374 1.00 82.75 103 PHE A N 1
ATOM 807 C CA . PHE A 1 103 ? -8.118 9.929 11.855 1.00 82.75 103 PHE A CA 1
ATOM 808 C C . PHE A 1 103 ? -7.511 8.608 11.367 1.00 82.75 103 PHE A C 1
ATOM 810 O O . PHE A 1 103 ? -6.853 8.577 10.328 1.00 82.75 103 PHE A O 1
ATOM 817 N N . SER A 1 104 ? -7.754 7.511 12.091 1.00 85.19 104 SER A N 1
ATO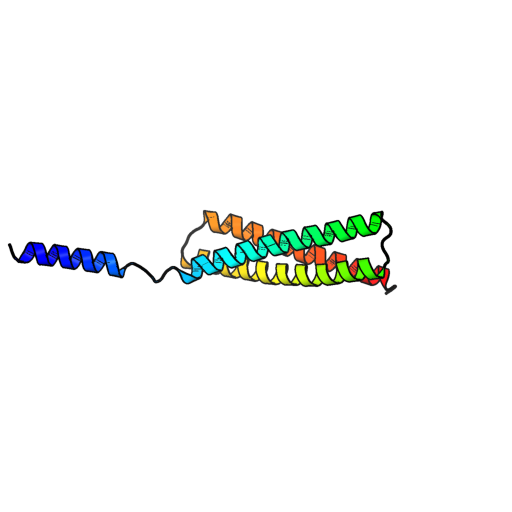M 818 C CA . SER A 1 104 ? -7.279 6.178 11.699 1.00 85.19 104 SER A CA 1
ATOM 819 C C . SER A 1 104 ? -7.952 5.713 10.405 1.00 85.19 104 SER A C 1
ATOM 821 O O . SER A 1 104 ? -7.276 5.229 9.502 1.00 85.19 104 SER A O 1
ATOM 823 N N . MET A 1 105 ? -9.257 5.956 10.265 1.00 87.44 105 MET A N 1
ATOM 824 C CA . MET A 1 105 ? -10.016 5.662 9.050 1.00 87.44 105 MET A CA 1
ATOM 825 C C . MET A 1 105 ? -9.490 6.445 7.841 1.00 87.44 105 MET A C 1
ATOM 827 O O . MET A 1 105 ? -9.253 5.840 6.798 1.00 87.44 105 MET A O 1
ATOM 831 N N . ILE A 1 106 ? -9.228 7.752 7.980 1.00 91.00 106 ILE A N 1
ATOM 832 C CA . ILE A 1 106 ? -8.613 8.560 6.910 1.00 91.00 106 ILE A CA 1
ATOM 833 C C . ILE A 1 106 ? -7.258 7.975 6.503 1.00 91.00 106 ILE A C 1
ATOM 835 O O . ILE A 1 106 ? -6.985 7.833 5.314 1.00 91.00 106 ILE A O 1
ATOM 839 N N . PHE A 1 107 ? -6.421 7.603 7.473 1.00 91.88 107 PHE A N 1
ATOM 840 C CA . PHE A 1 107 ? -5.124 6.992 7.193 1.00 91.88 107 PHE A CA 1
ATOM 841 C C . PHE A 1 107 ? -5.258 5.662 6.428 1.00 91.88 107 PHE A C 1
ATOM 843 O O . PHE A 1 107 ? -4.519 5.418 5.471 1.00 91.88 107 PHE A O 1
ATOM 850 N N . TYR A 1 108 ? -6.225 4.814 6.789 1.00 92.88 108 TYR A N 1
ATOM 851 C CA . TYR A 1 108 ? -6.482 3.564 6.068 1.00 92.88 108 TYR A CA 1
ATOM 852 C C . TYR A 1 108 ? -7.012 3.803 4.650 1.00 92.88 108 TYR A C 1
ATOM 854 O O . TYR A 1 108 ? -6.562 3.149 3.714 1.00 92.88 108 TYR A O 1
ATOM 862 N N . PHE A 1 109 ? -7.893 4.786 4.454 1.00 94.69 109 PHE A N 1
ATOM 863 C CA . PHE A 1 109 ? -8.331 5.190 3.114 1.00 94.69 109 PHE A CA 1
ATOM 864 C C . PHE A 1 109 ? -7.178 5.726 2.263 1.00 94.69 109 PHE A C 1
ATOM 866 O O . PHE A 1 109 ? -7.034 5.350 1.103 1.00 94.69 109 PHE A O 1
ATOM 873 N N . PHE A 1 110 ? -6.330 6.572 2.840 1.00 95.25 110 PHE A N 1
ATOM 874 C CA . PHE A 1 110 ? -5.171 7.131 2.153 1.00 95.25 110 PHE A CA 1
ATOM 875 C C . PHE A 1 110 ? -4.189 6.039 1.708 1.00 95.25 110 PHE A C 1
ATOM 877 O O . PHE A 1 110 ? -3.795 5.990 0.543 1.00 95.25 110 PHE A O 1
ATOM 884 N N . THR A 1 111 ? -3.839 5.122 2.612 1.00 94.94 111 THR A N 1
ATOM 885 C CA . THR A 1 111 ? -2.957 3.984 2.293 1.00 94.94 111 THR A CA 1
ATOM 886 C C . THR A 1 111 ? -3.579 3.035 1.270 1.00 94.94 111 THR A C 1
ATOM 888 O O . THR A 1 111 ? -2.860 2.530 0.411 1.00 94.94 111 THR A O 1
ATOM 891 N N . LEU A 1 112 ? -4.905 2.849 1.289 1.00 96.38 112 LEU A N 1
ATOM 892 C CA . LEU A 1 112 ? -5.626 2.079 0.275 1.00 96.38 112 LEU A CA 1
ATOM 893 C C . LEU A 1 112 ? -5.494 2.711 -1.120 1.00 96.38 112 LEU A C 1
ATOM 895 O O . LEU A 1 112 ? -5.161 2.009 -2.073 1.00 96.38 112 LEU A O 1
ATOM 899 N N . ILE A 1 113 ? -5.711 4.027 -1.235 1.00 96.75 113 ILE A N 1
ATOM 900 C CA . ILE A 1 113 ? -5.580 4.766 -2.503 1.00 96.75 113 ILE A CA 1
ATOM 901 C C . ILE A 1 113 ? -4.143 4.680 -3.029 1.00 96.75 113 ILE A C 1
ATOM 903 O O . ILE A 1 113 ? -3.940 4.399 -4.210 1.00 96.75 113 ILE A O 1
ATOM 907 N N . ILE A 1 114 ? -3.146 4.865 -2.157 1.00 95.50 114 ILE A N 1
ATOM 908 C CA . ILE A 1 114 ? -1.734 4.715 -2.535 1.00 95.50 114 ILE A CA 1
ATOM 909 C C . ILE A 1 114 ? -1.441 3.296 -3.016 1.00 95.50 114 ILE A C 1
ATOM 911 O O . ILE A 1 114 ? -0.808 3.138 -4.057 1.00 95.50 114 ILE A O 1
ATOM 915 N N . GLY A 1 115 ? -1.907 2.271 -2.298 1.00 95.62 115 GLY A N 1
ATOM 916 C CA . GLY A 1 115 ? -1.706 0.877 -2.692 1.00 95.62 115 GLY A CA 1
ATOM 917 C C . GLY A 1 115 ? -2.262 0.593 -4.090 1.00 95.62 115 GLY A C 1
ATOM 918 O O . GLY A 1 115 ? -1.548 0.060 -4.937 1.00 95.62 115 GLY A O 1
ATOM 919 N N . ILE A 1 116 ? -3.486 1.051 -4.379 1.00 96.75 116 ILE A N 1
ATOM 920 C CA . ILE A 1 116 ? -4.099 0.929 -5.712 1.00 96.75 116 ILE A CA 1
ATOM 921 C C . ILE A 1 116 ? -3.255 1.659 -6.767 1.00 96.75 116 ILE A C 1
ATOM 923 O O . ILE A 1 116 ? -2.986 1.101 -7.833 1.00 96.75 116 ILE A O 1
ATOM 927 N N . GLY A 1 117 ? -2.794 2.876 -6.464 1.00 96.62 117 GLY A N 1
ATOM 928 C CA . GLY A 1 117 ? -1.931 3.656 -7.351 1.00 96.62 117 GLY A CA 1
ATOM 929 C C . GLY A 1 117 ? -0.611 2.950 -7.671 1.00 96.62 117 GLY A C 1
ATOM 930 O O . GLY A 1 117 ? -0.215 2.891 -8.834 1.00 96.62 117 GLY A O 1
ATOM 931 N N . LEU A 1 118 ? 0.038 2.353 -6.669 1.00 96.19 118 LEU A N 1
ATOM 932 C CA . LEU A 1 118 ? 1.286 1.603 -6.838 1.00 96.19 118 LEU A CA 1
ATOM 933 C C . LEU A 1 118 ? 1.090 0.320 -7.651 1.00 96.19 118 LEU A C 1
ATOM 935 O O . LEU A 1 118 ? 1.927 0.011 -8.498 1.00 96.19 118 LEU A O 1
ATOM 939 N N . ILE A 1 119 ? -0.016 -0.403 -7.448 1.00 96.38 119 ILE A N 1
ATOM 940 C CA . ILE A 1 119 ? -0.366 -1.577 -8.267 1.00 96.38 119 ILE A CA 1
ATOM 941 C C . ILE A 1 119 ? -0.582 -1.157 -9.723 1.00 96.38 119 ILE A C 1
ATOM 943 O O . ILE A 1 119 ? -0.049 -1.794 -10.636 1.00 96.38 119 ILE A O 1
ATOM 947 N N . GLY A 1 120 ? -1.338 -0.078 -9.947 1.00 94.81 120 GLY A N 1
ATOM 948 C CA . GLY A 1 120 ? -1.581 0.474 -11.278 1.00 94.81 120 GLY A CA 1
ATOM 949 C C . GLY A 1 120 ? -0.278 0.867 -11.969 1.00 94.81 120 GLY A C 1
ATOM 950 O O . GLY A 1 120 ? -0.000 0.394 -13.071 1.00 94.81 120 GLY A O 1
ATOM 951 N N . PHE A 1 121 ? 0.563 1.641 -11.281 1.00 94.50 121 PHE A N 1
ATOM 952 C CA . PHE A 1 121 ? 1.896 2.015 -11.750 1.00 94.50 121 PHE A CA 1
ATOM 953 C C . PHE A 1 121 ? 2.732 0.787 -12.121 1.00 94.50 121 PHE A C 1
ATOM 955 O O . PHE A 1 121 ? 3.214 0.681 -13.249 1.00 94.50 121 PHE A O 1
ATOM 962 N N . ALA A 1 122 ? 2.856 -0.179 -11.208 1.00 93.94 122 ALA A N 1
ATOM 963 C CA . ALA A 1 122 ? 3.683 -1.354 -11.436 1.00 93.94 122 ALA A CA 1
ATOM 964 C C . ALA A 1 122 ? 3.177 -2.216 -12.602 1.00 93.94 122 ALA A C 1
ATOM 966 O O . ALA A 1 122 ? 3.974 -2.802 -13.335 1.00 93.94 122 ALA A O 1
ATOM 967 N N . THR A 1 123 ? 1.860 -2.265 -12.802 1.00 92.69 123 THR A N 1
ATOM 968 C CA . THR A 1 123 ? 1.232 -2.981 -13.918 1.00 92.69 123 THR A CA 1
ATOM 969 C C . THR A 1 123 ? 1.510 -2.294 -15.250 1.00 92.69 123 THR A C 1
ATOM 971 O O . THR A 1 123 ? 1.899 -2.966 -16.204 1.00 92.69 123 THR A O 1
ATOM 974 N N . VAL A 1 124 ? 1.343 -0.969 -15.319 1.00 93.56 124 VAL A N 1
ATOM 975 C CA . VAL A 1 124 ? 1.600 -0.182 -16.536 1.00 93.56 124 VAL A CA 1
ATOM 976 C C . VAL A 1 124 ? 3.063 -0.299 -16.950 1.00 93.56 124 VAL A C 1
ATOM 978 O O . VAL A 1 124 ? 3.350 -0.659 -18.087 1.00 93.56 124 VAL A O 1
ATOM 981 N N . ILE A 1 125 ? 3.990 -0.083 -16.015 1.00 92.44 125 ILE A N 1
ATOM 982 C CA . ILE A 1 125 ? 5.426 -0.179 -16.291 1.00 92.44 125 ILE A CA 1
ATOM 983 C C . ILE A 1 125 ? 5.815 -1.588 -16.740 1.00 92.44 125 ILE A C 1
ATOM 985 O O . ILE A 1 125 ? 6.576 -1.744 -17.693 1.00 92.44 125 ILE A O 1
ATOM 989 N N . ARG A 1 126 ? 5.268 -2.629 -16.102 1.00 88.88 126 ARG A N 1
ATOM 990 C CA . ARG A 1 126 ? 5.549 -4.012 -16.499 1.00 88.88 126 ARG A CA 1
ATOM 991 C C . ARG A 1 126 ? 5.069 -4.308 -17.921 1.00 88.88 126 ARG A C 1
ATOM 993 O O . ARG A 1 126 ? 5.779 -4.984 -18.653 1.00 88.88 126 ARG A O 1
ATOM 1000 N N . ARG A 1 127 ? 3.894 -3.807 -18.312 1.00 88.62 127 ARG A N 1
ATOM 1001 C CA . ARG A 1 127 ? 3.372 -3.957 -19.681 1.00 88.62 127 ARG A CA 1
ATOM 1002 C C . ARG A 1 127 ? 4.283 -3.288 -20.708 1.00 88.62 127 ARG A C 1
ATOM 1004 O O . ARG A 1 127 ? 4.729 -3.952 -21.637 1.00 88.62 127 ARG A O 1
ATOM 1011 N N . ILE A 1 128 ? 4.677 -2.040 -20.439 1.00 88.19 128 ILE A N 1
ATOM 1012 C CA . ILE A 1 128 ? 5.629 -1.294 -21.276 1.00 88.19 128 ILE A CA 1
ATOM 1013 C C . ILE A 1 128 ? 6.957 -2.055 -21.412 1.00 88.19 128 ILE A C 1
ATOM 1015 O O . ILE A 1 128 ? 7.473 -2.190 -22.515 1.00 88.19 128 ILE A O 1
ATOM 1019 N N . SER A 1 129 ? 7.492 -2.590 -20.312 1.00 84.50 129 SER A N 1
ATOM 1020 C CA . SER A 1 129 ? 8.775 -3.306 -20.305 1.00 84.50 129 SER A CA 1
ATOM 1021 C C . SER A 1 129 ? 8.736 -4.651 -21.045 1.00 84.50 129 SER A C 1
ATOM 1023 O O . SER A 1 129 ? 9.738 -5.038 -21.640 1.00 84.50 129 SER A O 1
ATOM 1025 N N . ILE A 1 130 ? 7.600 -5.358 -21.038 1.00 81.00 130 ILE A N 1
ATOM 1026 C CA . ILE A 1 130 ? 7.429 -6.640 -21.751 1.00 81.00 130 ILE A CA 1
ATOM 1027 C C . ILE A 1 130 ? 7.022 -6.418 -23.225 1.00 81.00 130 ILE A C 1
ATOM 1029 O O . ILE A 1 130 ? 7.094 -7.346 -24.027 1.00 81.00 130 ILE A O 1
ATOM 1033 N N . GLY A 1 131 ? 6.648 -5.192 -23.605 1.00 72.50 131 GLY A N 1
ATOM 1034 C CA . GLY A 1 131 ? 6.260 -4.845 -24.975 1.00 72.50 131 GLY A CA 1
ATOM 1035 C C . GLY A 1 131 ? 4.830 -5.258 -25.343 1.00 72.50 131 GLY A C 1
ATOM 1036 O O . GLY A 1 131 ? 4.578 -5.573 -26.505 1.00 72.50 131 GLY A O 1
ATOM 1037 N N . ILE A 1 132 ? 3.916 -5.283 -24.363 1.00 53.88 132 ILE A N 1
ATOM 1038 C CA . ILE A 1 132 ? 2.472 -5.562 -24.531 1.00 53.88 132 ILE A CA 1
ATOM 1039 C C . ILE A 1 132 ? 1.680 -4.285 -24.268 1.00 53.88 132 ILE A C 1
ATOM 1041 O O . ILE A 1 132 ? 0.803 -3.955 -25.092 1.00 53.88 132 ILE A O 1
#